Protein AF-A0A482XGJ9-F1 (afdb_monomer_lite)

Structure (mmCIF, N/CA/C/O backbone):
data_AF-A0A482XGJ9-F1
#
_entry.id   AF-A0A482XGJ9-F1
#
loop_
_atom_site.group_PDB
_atom_site.id
_atom_site.type_symbol
_atom_site.label_atom_id
_atom_site.label_alt_id
_atom_site.label_comp_id
_atom_site.label_asym_id
_atom_site.label_entity_id
_atom_site.label_seq_id
_atom_site.pdbx_PDB_ins_code
_atom_site.Cartn_x
_atom_site.Cartn_y
_atom_site.Cartn_z
_atom_site.occupancy
_atom_site.B_iso_or_equiv
_atom_site.auth_seq_id
_atom_site.auth_comp_id
_atom_site.auth_asym_id
_atom_site.auth_atom_id
_atom_site.pdbx_PDB_model_num
ATOM 1 N N . MET A 1 1 ? 20.991 -15.126 -3.362 1.00 75.69 1 MET A N 1
ATOM 2 C CA . MET A 1 1 ? 19.568 -15.336 -3.016 1.00 75.69 1 MET A CA 1
ATOM 3 C C . MET A 1 1 ? 19.033 -14.050 -2.398 1.00 75.69 1 MET A C 1
ATOM 5 O O . MET A 1 1 ? 19.748 -13.453 -1.598 1.00 75.69 1 MET A O 1
ATOM 9 N N . TYR A 1 2 ? 17.861 -13.570 -2.823 1.00 87.94 2 TYR A N 1
ATOM 10 C CA . TYR A 1 2 ? 17.261 -12.338 -2.292 1.00 87.94 2 TYR A CA 1
ATOM 11 C C . TYR A 1 2 ? 16.827 -12.531 -0.830 1.00 87.94 2 TYR A C 1
ATOM 13 O O . TYR A 1 2 ? 16.464 -13.635 -0.439 1.00 87.94 2 TYR A O 1
ATOM 21 N N . LYS A 1 3 ? 16.896 -11.465 -0.019 1.00 93.44 3 LYS A N 1
ATOM 22 C CA . LYS A 1 3 ? 16.497 -11.482 1.406 1.00 93.44 3 LYS A CA 1
ATOM 23 C C . LYS A 1 3 ? 15.110 -10.885 1.665 1.00 93.44 3 LYS A C 1
ATOM 25 O O . LYS A 1 3 ? 14.592 -11.014 2.765 1.00 93.44 3 LYS A O 1
ATOM 30 N N . SER A 1 4 ? 14.547 -10.197 0.675 1.00 95.75 4 SER A N 1
ATOM 31 C CA . SER A 1 4 ? 13.214 -9.596 0.738 1.00 95.75 4 SER A CA 1
ATOM 32 C C . SER A 1 4 ? 12.216 -10.530 0.064 1.00 95.75 4 SER A C 1
ATOM 34 O O . SER A 1 4 ? 12.471 -11.017 -1.040 1.00 95.75 4 SER A O 1
ATOM 36 N N . GLU A 1 5 ? 11.100 -10.778 0.744 1.00 96.12 5 GLU A N 1
ATOM 37 C CA . GLU A 1 5 ? 9.995 -11.589 0.234 1.00 96.12 5 GLU A CA 1
ATOM 38 C C . GLU A 1 5 ? 9.364 -10.926 -1.001 1.00 96.12 5 GLU A C 1
ATOM 40 O O . GLU A 1 5 ? 9.372 -11.549 -2.061 1.00 96.12 5 GLU A O 1
ATOM 45 N N . ASP A 1 6 ? 9.017 -9.636 -0.926 1.00 92.56 6 ASP A N 1
ATOM 46 C CA . ASP A 1 6 ? 8.498 -8.857 -2.062 1.00 92.56 6 ASP A CA 1
ATOM 47 C C . ASP A 1 6 ? 9.393 -8.941 -3.314 1.00 92.56 6 ASP A C 1
ATOM 49 O O . ASP A 1 6 ? 8.920 -9.161 -4.433 1.00 92.56 6 ASP A O 1
ATOM 53 N N . VAL A 1 7 ? 10.717 -8.803 -3.143 1.00 94.06 7 VAL A N 1
ATOM 54 C CA . VAL A 1 7 ? 11.679 -8.921 -4.256 1.00 94.06 7 VAL A CA 1
ATOM 55 C C . VAL A 1 7 ? 11.711 -10.349 -4.796 1.00 94.06 7 VAL A C 1
ATOM 57 O O . VAL A 1 7 ? 11.776 -10.549 -6.010 1.00 94.06 7 VAL A O 1
ATOM 60 N N . SER A 1 8 ? 11.649 -11.346 -3.913 1.00 96.44 8 SER A N 1
ATOM 61 C CA . SER A 1 8 ? 11.665 -12.758 -4.302 1.00 96.44 8 SER A CA 1
ATOM 62 C C . SER A 1 8 ? 10.433 -13.119 -5.132 1.00 96.44 8 SER A C 1
ATOM 64 O O . SER A 1 8 ? 10.576 -13.726 -6.195 1.00 96.44 8 SER A O 1
ATOM 66 N N . VAL A 1 9 ? 9.243 -12.685 -4.705 1.00 95.31 9 VAL A N 1
ATOM 67 C CA . VAL A 1 9 ? 7.994 -12.860 -5.462 1.00 95.31 9 VAL A CA 1
ATOM 68 C C . VAL A 1 9 ? 8.059 -12.111 -6.791 1.00 95.31 9 VAL A C 1
ATOM 70 O O . VAL A 1 9 ? 7.718 -12.671 -7.834 1.00 95.31 9 VAL A O 1
ATOM 73 N N . GLY A 1 10 ? 8.567 -10.876 -6.792 1.00 93.38 10 GLY A N 1
ATOM 74 C CA . GLY A 1 10 ? 8.753 -10.090 -8.011 1.00 93.38 10 GLY A CA 1
ATOM 75 C C . GLY A 1 10 ? 9.607 -10.806 -9.062 1.00 93.38 10 GLY A C 1
ATOM 76 O O . GLY A 1 10 ? 9.214 -10.855 -10.230 1.00 93.38 10 GLY A O 1
ATOM 77 N N . VAL A 1 11 ? 10.731 -11.399 -8.645 1.00 94.50 11 VAL A N 1
ATOM 78 C CA . VAL A 1 11 ? 11.646 -12.149 -9.523 1.00 94.50 11 VAL A CA 1
ATOM 79 C C . VAL A 1 11 ? 11.046 -13.480 -9.966 1.00 94.50 11 VAL A C 1
ATOM 81 O O . VAL A 1 11 ? 11.149 -13.825 -11.142 1.00 94.50 11 VAL A O 1
ATOM 84 N N . TRP A 1 12 ? 10.372 -14.205 -9.071 1.00 95.06 12 TRP A N 1
ATOM 85 C CA . TRP A 1 12 ? 9.694 -15.456 -9.423 1.00 95.06 12 TRP A CA 1
ATOM 86 C C . TRP A 1 12 ? 8.624 -15.248 -10.504 1.00 95.06 12 TRP A C 1
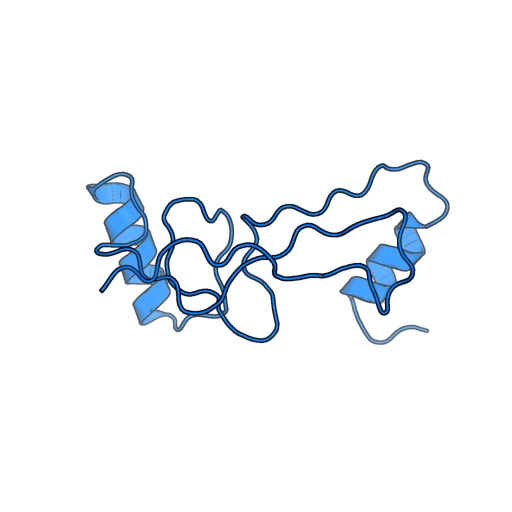ATOM 88 O O . TRP A 1 12 ? 8.494 -16.060 -11.418 1.00 95.06 12 TRP A O 1
ATOM 98 N N . LEU A 1 13 ? 7.918 -14.116 -10.450 1.00 95.94 13 LEU A N 1
ATOM 99 C CA . LEU A 1 13 ? 6.897 -13.731 -11.423 1.00 95.94 13 LEU A CA 1
ATOM 100 C C . LEU A 1 13 ? 7.450 -12.966 -12.641 1.00 95.94 13 LEU A C 1
ATOM 102 O O . LEU A 1 13 ? 6.679 -12.583 -13.521 1.00 95.94 13 LEU A O 1
ATOM 106 N N . ALA A 1 14 ? 8.751 -12.668 -12.700 1.00 93.25 14 ALA A N 1
ATOM 107 C CA . ALA A 1 14 ? 9.355 -11.905 -13.795 1.00 93.25 14 ALA A CA 1
ATOM 108 C C . ALA A 1 14 ? 9.254 -12.574 -15.185 1.00 93.25 14 ALA A C 1
ATOM 110 O O . ALA A 1 14 ? 8.970 -11.848 -16.137 1.00 93.25 14 ALA A O 1
ATOM 111 N N . PRO A 1 15 ? 9.439 -13.904 -15.348 1.00 96.06 15 PRO A N 1
ATOM 112 C CA . PRO A 1 15 ? 9.352 -14.540 -16.665 1.00 96.06 15 PRO A CA 1
ATOM 113 C C . PRO A 1 15 ? 7.909 -14.746 -17.152 1.00 96.06 15 PRO A C 1
ATOM 115 O O . PRO A 1 15 ? 7.702 -15.171 -18.286 1.00 96.06 15 PRO A O 1
ATOM 118 N N . LEU A 1 16 ? 6.903 -14.481 -16.311 1.00 96.94 16 LEU A N 1
ATOM 119 C CA . LEU A 1 16 ? 5.498 -14.645 -16.671 1.00 96.94 16 LEU A CA 1
ATOM 120 C C . LEU A 1 16 ? 4.968 -13.388 -17.367 1.00 96.94 16 LEU A C 1
ATOM 122 O O . LEU A 1 16 ? 5.227 -12.262 -16.938 1.00 96.94 16 LEU A O 1
ATOM 126 N N . ASN A 1 17 ? 4.150 -13.581 -18.402 1.00 94.81 17 ASN A N 1
ATOM 127 C CA . ASN A 1 17 ? 3.454 -12.489 -19.078 1.00 94.81 17 ASN A CA 1
ATOM 128 C C . ASN A 1 17 ? 2.253 -12.010 -18.243 1.00 94.81 17 ASN A C 1
ATOM 130 O O . ASN A 1 17 ? 1.105 -12.359 -18.519 1.00 94.81 17 ASN A O 1
ATOM 134 N N . ILE A 1 18 ? 2.530 -11.245 -17.185 1.00 92.12 18 ILE A N 1
ATOM 135 C CA . ILE A 1 18 ? 1.521 -10.697 -16.273 1.00 92.12 18 ILE A CA 1
ATOM 136 C C . ILE A 1 18 ? 1.515 -9.169 -16.292 1.00 92.12 18 ILE A C 1
ATOM 138 O O . ILE A 1 18 ? 2.559 -8.512 -16.307 1.00 92.12 18 ILE A O 1
ATOM 142 N N . LYS A 1 19 ? 0.316 -8.588 -16.231 1.00 89.75 19 LYS A N 1
ATOM 143 C CA . LYS A 1 19 ? 0.132 -7.139 -16.142 1.00 89.75 19 LYS A CA 1
ATOM 144 C C . LYS A 1 19 ? 0.191 -6.699 -14.680 1.00 89.75 19 LYS A C 1
ATOM 146 O O . LYS A 1 19 ? -0.663 -7.077 -13.885 1.00 89.75 19 LYS A O 1
ATOM 151 N N . ARG A 1 20 ? 1.179 -5.872 -14.336 1.00 87.06 20 ARG A N 1
ATOM 152 C CA . ARG A 1 20 ? 1.284 -5.228 -13.018 1.00 87.06 20 ARG A CA 1
ATOM 153 C C . ARG A 1 20 ? 0.640 -3.847 -13.095 1.00 87.06 20 ARG A C 1
ATOM 155 O O . ARG A 1 20 ? 0.943 -3.076 -14.000 1.00 87.06 20 ARG A O 1
ATOM 162 N N . LEU A 1 21 ? -0.273 -3.555 -12.174 1.00 88.88 21 LEU A N 1
ATOM 163 C CA . LEU A 1 21 ? -0.988 -2.283 -12.105 1.00 88.88 21 LEU A CA 1
ATOM 164 C C . LEU A 1 21 ? -0.758 -1.653 -10.735 1.00 88.88 21 LEU A C 1
ATOM 166 O O . LEU A 1 21 ? -0.880 -2.324 -9.715 1.00 88.88 21 LEU A O 1
ATOM 170 N N . HIS A 1 22 ? -0.426 -0.365 -10.726 1.00 89.38 22 HIS A N 1
ATOM 171 C CA . HIS A 1 22 ? -0.369 0.415 -9.498 1.00 89.38 22 HIS A CA 1
ATOM 172 C C . HIS A 1 22 ? -1.779 0.900 -9.145 1.00 89.38 22 HIS A C 1
ATOM 174 O O . HIS A 1 22 ? -2.423 1.540 -9.975 1.00 89.38 22 HIS A O 1
ATOM 180 N N . ASP A 1 23 ? -2.240 0.615 -7.928 1.00 92.25 23 ASP A N 1
ATOM 181 C CA . ASP A 1 23 ? -3.527 1.083 -7.409 1.00 92.25 23 ASP A CA 1
ATOM 182 C C . ASP A 1 23 ? -3.296 1.960 -6.173 1.00 92.25 23 ASP A C 1
ATOM 184 O O . ASP A 1 23 ? -2.804 1.505 -5.139 1.00 92.25 23 ASP A O 1
ATOM 188 N N . GLN A 1 24 ? -3.676 3.234 -6.270 1.00 91.38 24 GLN A N 1
ATOM 189 C CA . GLN A 1 24 ? -3.518 4.204 -5.187 1.00 91.38 24 GLN A CA 1
ATOM 190 C C . GLN A 1 24 ? -4.363 3.883 -3.950 1.00 91.38 24 GLN A C 1
ATOM 192 O O . GLN A 1 24 ? -4.147 4.483 -2.900 1.00 91.38 24 GLN A O 1
ATOM 197 N N . ARG A 1 25 ? -5.321 2.957 -4.032 1.00 93.56 25 ARG A N 1
ATOM 198 C CA . ARG A 1 25 ? -6.122 2.534 -2.877 1.00 93.56 25 ARG A CA 1
ATOM 199 C C . ARG A 1 25 ? -5.345 1.644 -1.905 1.00 93.56 25 ARG A C 1
ATOM 201 O O . ARG A 1 25 ? -5.851 1.370 -0.821 1.00 93.56 25 ARG A O 1
ATOM 208 N N . PHE A 1 26 ? -4.136 1.215 -2.271 1.00 94.69 26 PHE A N 1
ATOM 209 C CA . PHE A 1 26 ? -3.194 0.530 -1.388 1.00 94.69 26 PHE A CA 1
ATOM 210 C C . PHE A 1 26 ? -2.226 1.562 -0.783 1.00 94.69 26 PHE A C 1
ATOM 212 O O . PHE A 1 26 ? -1.266 1.990 -1.426 1.00 94.69 26 PHE A O 1
ATOM 219 N N . ASP A 1 27 ? -2.497 2.010 0.444 1.00 93.50 27 ASP A N 1
ATOM 220 C CA . ASP A 1 27 ? -1.678 2.960 1.213 1.00 93.50 27 ASP A CA 1
ATOM 221 C C . ASP A 1 27 ? -0.541 2.275 1.969 1.00 93.50 27 ASP A C 1
ATOM 223 O O . ASP A 1 27 ? -0.493 2.259 3.192 1.00 93.50 27 ASP A O 1
ATOM 227 N N . THR A 1 28 ? 0.397 1.704 1.218 1.00 92.38 28 THR A N 1
ATOM 228 C CA . THR A 1 28 ? 1.551 0.966 1.761 1.00 92.38 28 THR A CA 1
ATOM 229 C C . THR A 1 28 ? 2.881 1.687 1.541 1.00 92.38 28 THR A C 1
ATOM 231 O O . THR A 1 28 ? 3.948 1.082 1.627 1.00 92.38 28 THR A O 1
ATOM 234 N N . GLU A 1 29 ? 2.843 2.985 1.228 1.00 89.38 29 GLU A N 1
ATOM 235 C CA . GLU A 1 29 ? 4.055 3.800 1.124 1.00 89.38 29 GLU A CA 1
ATOM 236 C C . GLU A 1 29 ? 4.786 3.911 2.476 1.00 89.38 29 GLU A C 1
ATOM 238 O O . GLU A 1 29 ? 4.259 3.562 3.525 1.00 89.38 29 GLU A O 1
ATOM 243 N N . PHE A 1 30 ? 6.015 4.436 2.488 1.00 88.25 30 PHE A N 1
ATOM 244 C CA . PHE A 1 30 ? 6.784 4.570 3.734 1.00 88.25 30 PHE A CA 1
ATOM 245 C C . PHE A 1 30 ? 6.131 5.520 4.763 1.00 88.25 30 PHE A C 1
ATOM 247 O O . PHE A 1 30 ? 6.303 5.327 5.965 1.00 88.25 30 PHE A O 1
ATOM 254 N N . LEU A 1 31 ? 5.347 6.501 4.300 1.00 90.06 31 LEU A N 1
ATOM 255 C CA . LEU A 1 31 ? 4.506 7.378 5.118 1.00 90.06 31 LEU A CA 1
ATOM 256 C C . LEU A 1 31 ? 3.044 7.202 4.726 1.00 90.06 31 LEU A C 1
ATOM 258 O O . LEU A 1 31 ? 2.736 7.139 3.535 1.00 90.06 31 LEU A O 1
ATOM 262 N N . SER A 1 32 ? 2.161 7.209 5.725 1.00 89.56 32 SER A N 1
ATOM 263 C CA . SER A 1 32 ? 0.719 7.195 5.495 1.00 89.56 32 SER A CA 1
ATOM 264 C C . SER A 1 32 ? 0.265 8.434 4.728 1.00 89.56 32 SER A C 1
ATOM 266 O O . SER A 1 32 ? 0.773 9.542 4.931 1.00 89.56 32 SER A O 1
ATOM 268 N N . ARG A 1 33 ? -0.741 8.244 3.874 1.00 91.94 33 ARG A N 1
ATOM 269 C CA . ARG A 1 33 ? -1.4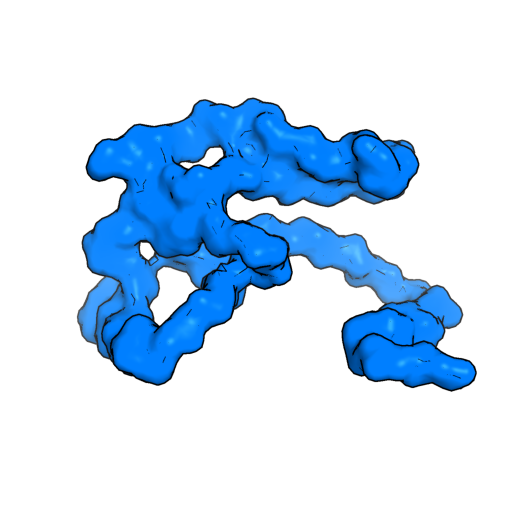62 9.338 3.212 1.00 91.94 33 ARG A CA 1
ATOM 270 C C . ARG A 1 33 ? -2.648 9.850 4.032 1.00 91.94 33 ARG A C 1
ATOM 272 O O . ARG A 1 33 ? -3.321 10.776 3.592 1.00 91.94 33 ARG A O 1
ATOM 279 N N . GLY A 1 34 ? -2.850 9.319 5.235 1.00 92.56 34 GLY A N 1
ATOM 280 C CA . GLY A 1 34 ? -3.972 9.619 6.118 1.00 92.56 34 GLY A CA 1
ATOM 281 C C . GLY A 1 34 ? -5.087 8.573 6.012 1.00 92.56 34 GLY A C 1
ATOM 282 O O . GLY A 1 34 ? -4.864 7.458 5.536 1.00 92.56 34 GLY A O 1
ATOM 283 N N . CYS A 1 35 ? -6.286 8.912 6.484 1.00 93.75 35 CYS A N 1
ATOM 284 C CA . CYS A 1 35 ? -7.441 8.013 6.469 1.00 93.75 35 CYS A CA 1
ATOM 285 C C . CYS A 1 35 ? -8.398 8.437 5.358 1.00 93.75 35 CYS A C 1
ATOM 287 O O . CYS A 1 35 ? -8.981 9.513 5.441 1.00 93.75 35 CYS A O 1
ATOM 289 N N . LEU A 1 36 ? -8.574 7.592 4.343 1.00 94.44 36 LEU A N 1
ATOM 290 C CA . LEU A 1 36 ? -9.545 7.805 3.272 1.00 94.44 36 LEU A CA 1
ATOM 291 C C . LEU A 1 36 ? -10.388 6.539 3.111 1.00 94.44 36 LEU A C 1
ATOM 293 O O . LEU A 1 36 ? -9.846 5.444 2.972 1.00 94.44 36 LEU A O 1
ATOM 297 N N . ASN A 1 37 ? -11.706 6.691 3.058 1.00 95.69 37 ASN A N 1
ATOM 298 C CA . ASN A 1 37 ? -12.675 5.610 2.873 1.00 95.69 37 ASN A CA 1
ATOM 299 C C . ASN A 1 37 ? -12.534 4.914 1.513 1.00 95.69 37 ASN A C 1
ATOM 301 O O . ASN A 1 37 ? -13.004 3.793 1.346 1.00 95.69 37 ASN A O 1
ATOM 305 N N . LYS A 1 38 ? -11.856 5.548 0.546 1.00 93.62 38 LYS A N 1
ATOM 306 C CA . LYS A 1 38 ? -11.516 4.925 -0.743 1.00 93.62 38 LYS A CA 1
ATOM 307 C C . LYS A 1 38 ? -10.389 3.887 -0.652 1.00 93.62 38 LYS A C 1
ATOM 309 O O . LYS A 1 38 ? -10.178 3.160 -1.624 1.00 93.62 38 LYS A O 1
ATOM 314 N N . HIS A 1 39 ? -9.616 3.856 0.438 1.00 94.44 39 HIS A N 1
ATOM 315 C CA . HIS A 1 39 ? -8.505 2.916 0.586 1.00 94.44 39 HIS A CA 1
ATOM 316 C C . HIS A 1 39 ? -9.014 1.487 0.815 1.00 94.44 39 HIS A C 1
ATOM 318 O O . HIS A 1 39 ? -9.919 1.252 1.610 1.00 94.44 39 HIS A O 1
ATOM 324 N N . LEU A 1 40 ? -8.395 0.529 0.121 1.00 94.44 40 LEU A N 1
ATOM 325 C CA . LEU A 1 40 ? -8.614 -0.909 0.309 1.00 94.44 40 LEU A CA 1
ATOM 326 C C . LEU A 1 40 ? -7.664 -1.476 1.364 1.00 94.44 40 LEU A C 1
ATOM 328 O O . LEU A 1 40 ? -8.037 -2.337 2.154 1.00 94.44 40 LEU A O 1
ATOM 332 N N . VAL A 1 41 ? -6.429 -0.976 1.365 1.00 94.62 41 VAL A N 1
ATOM 333 C CA . VAL A 1 41 ? -5.392 -1.311 2.338 1.00 94.62 41 VAL A CA 1
ATOM 334 C C . VAL A 1 41 ? -4.839 0.002 2.861 1.00 94.62 41 VAL A C 1
ATOM 336 O O . VAL A 1 41 ? -4.488 0.877 2.069 1.00 94.62 41 VAL A O 1
ATOM 339 N N . THR A 1 42 ? -4.776 0.150 4.179 1.00 93.75 42 THR A N 1
ATOM 340 C CA . THR A 1 42 ? -4.238 1.345 4.830 1.00 93.75 42 THR A CA 1
ATOM 341 C C . THR A 1 42 ? -2.825 1.112 5.359 1.00 93.75 42 THR A C 1
ATOM 343 O O . THR A 1 42 ? -2.353 -0.025 5.446 1.00 93.75 42 THR A O 1
ATOM 346 N N . HIS A 1 43 ? -2.139 2.203 5.706 1.00 94.25 43 HIS A N 1
ATOM 347 C CA . HIS A 1 43 ? -0.798 2.147 6.285 1.00 94.25 43 HIS A CA 1
ATOM 348 C C . HIS A 1 43 ? -0.778 1.402 7.627 1.00 94.25 43 HIS A C 1
ATOM 350 O O . HIS A 1 43 ? -1.809 1.088 8.220 1.00 94.25 43 HIS A O 1
ATOM 356 N N . LYS A 1 44 ? 0.420 1.118 8.142 1.00 93.81 44 LYS A N 1
ATOM 357 C CA . LYS A 1 44 ? 0.615 0.410 9.408 1.00 93.81 44 LYS A CA 1
ATOM 358 C C . LYS A 1 44 ? -0.160 1.084 10.549 1.00 93.81 44 LYS A C 1
ATOM 360 O O . LYS A 1 44 ? 0.084 2.236 10.900 1.00 93.81 44 LYS A O 1
ATOM 365 N N . HIS A 1 45 ? -1.008 0.304 11.215 1.00 93.88 45 HIS A N 1
ATOM 366 C CA . HIS A 1 45 ? -1.788 0.736 12.371 1.00 93.88 45 HIS A CA 1
ATOM 367 C C . HIS A 1 45 ? -1.464 -0.080 13.626 1.00 93.88 45 HIS A C 1
ATOM 369 O O . HIS A 1 45 ? -0.935 -1.188 13.566 1.00 93.88 45 HIS A O 1
ATOM 375 N N . SER A 1 46 ? -1.809 0.474 14.790 1.00 96.25 46 SER A N 1
ATOM 376 C CA . SER A 1 46 ? -1.827 -0.290 16.041 1.00 96.25 46 SER A CA 1
ATOM 377 C C . SER A 1 46 ? -3.067 -1.186 16.115 1.00 96.25 46 SER A C 1
ATOM 379 O O . SER A 1 46 ? -4.093 -0.896 15.499 1.00 96.25 46 SER A O 1
ATOM 381 N N . ASN A 1 47 ? -3.018 -2.226 16.952 1.00 97.88 47 ASN A N 1
ATOM 382 C CA . ASN A 1 47 ? -4.153 -3.132 17.173 1.00 97.88 47 ASN A CA 1
ATOM 383 C C . ASN A 1 47 ? -5.437 -2.396 17.589 1.00 97.88 47 ASN A C 1
ATOM 385 O O . ASN A 1 47 ? -6.529 -2.766 17.168 1.00 97.88 47 ASN A O 1
ATOM 389 N N . ARG A 1 48 ? -5.313 -1.336 18.402 1.00 97.69 48 ARG A N 1
ATOM 390 C CA . ARG A 1 48 ? -6.457 -0.516 18.828 1.00 97.69 48 ARG A CA 1
ATOM 391 C C . ARG A 1 48 ? -7.113 0.185 17.640 1.00 97.69 48 ARG A C 1
ATOM 393 O O . ARG A 1 48 ? -8.332 0.174 17.532 1.00 97.69 48 ARG A O 1
ATOM 400 N N . VAL A 1 49 ? -6.301 0.763 16.755 1.00 95.25 49 VAL A N 1
ATOM 401 C CA . VAL A 1 49 ? -6.796 1.459 15.562 1.00 95.25 49 VAL A CA 1
ATOM 402 C C . VAL A 1 49 ? -7.443 0.469 14.597 1.00 95.25 49 VAL A C 1
ATOM 404 O O . VAL A 1 49 ? -8.548 0.730 14.147 1.00 95.25 49 VAL A O 1
ATOM 407 N N . LEU A 1 50 ? -6.842 -0.701 14.358 1.00 95.94 50 LEU A N 1
ATOM 408 C CA . LEU A 1 50 ? -7.450 -1.725 13.496 1.00 95.94 50 LEU A CA 1
ATOM 409 C C . LEU A 1 50 ? -8.837 -2.162 13.984 1.00 95.94 50 LEU A C 1
ATOM 411 O O . LEU A 1 50 ? -9.762 -2.266 13.185 1.00 95.94 50 LEU A O 1
ATOM 415 N N . ARG A 1 51 ? -9.008 -2.362 15.298 1.00 97.62 51 ARG A N 1
ATOM 416 C CA . ARG A 1 51 ? -10.321 -2.685 15.885 1.00 97.62 51 ARG A CA 1
ATOM 417 C C . ARG A 1 51 ? -11.338 -1.565 15.678 1.00 97.62 51 ARG A C 1
ATOM 419 O O . ARG A 1 51 ? -12.495 -1.852 15.397 1.00 97.62 51 ARG A O 1
ATOM 426 N N . HIS 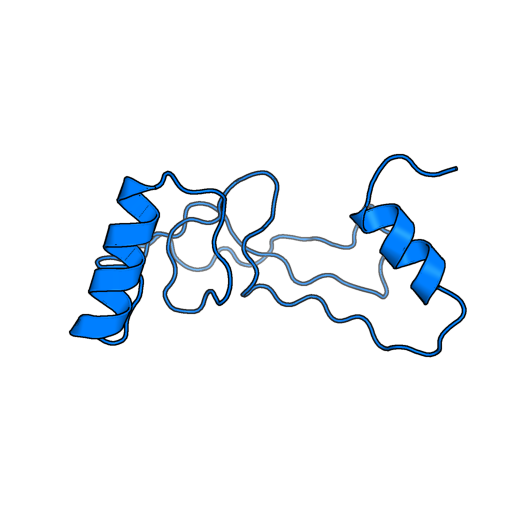A 1 52 ? -10.904 -0.312 15.798 1.00 96.75 52 HIS A N 1
ATOM 427 C CA . HIS A 1 52 ? -11.756 0.846 15.543 1.00 96.75 52 HIS A CA 1
ATOM 428 C C . HIS A 1 52 ? -12.183 0.924 14.071 1.00 96.75 52 HIS A C 1
ATOM 430 O O . HIS A 1 52 ? -13.374 0.999 13.798 1.00 96.75 52 HIS A O 1
ATOM 436 N N . LEU A 1 53 ? -11.237 0.838 13.127 1.00 96.06 53 LEU A N 1
ATOM 437 C CA . LEU A 1 53 ? -11.530 0.849 11.686 1.00 96.06 53 LEU A CA 1
ATOM 438 C C . LEU A 1 53 ? -12.480 -0.293 11.299 1.00 96.06 53 LEU A C 1
ATOM 440 O O . LEU A 1 53 ? -13.415 -0.090 10.528 1.00 96.06 53 LEU A O 1
ATOM 444 N N . TYR A 1 54 ? -12.270 -1.485 11.867 1.00 96.62 54 TYR A N 1
ATOM 445 C CA . TYR A 1 54 ? -13.161 -2.626 11.669 1.00 96.62 54 TYR A CA 1
ATOM 446 C C . TYR A 1 54 ? -14.570 -2.351 12.204 1.00 96.62 54 TYR A C 1
ATOM 448 O O . TYR A 1 54 ? -15.541 -2.577 11.486 1.00 96.62 54 TYR A O 1
ATOM 456 N N . SER A 1 55 ? -14.683 -1.830 13.431 1.00 98.06 55 SER A N 1
ATOM 457 C CA . SER A 1 55 ? -15.972 -1.461 14.022 1.00 98.06 55 SER A CA 1
ATOM 458 C C . SER A 1 55 ? -16.720 -0.475 13.130 1.00 98.06 55 SER A C 1
ATOM 460 O O . SER A 1 55 ? -17.842 -0.770 12.741 1.00 98.06 55 SER A O 1
ATOM 462 N N . GLU A 1 56 ? -16.079 0.632 12.742 1.00 97.38 56 GLU A N 1
ATOM 463 C CA . GLU A 1 56 ? -16.676 1.650 11.868 1.00 97.38 56 GLU A CA 1
ATOM 464 C C . GLU A 1 56 ? -17.132 1.057 10.528 1.00 97.38 56 GLU A C 1
ATOM 466 O O . GLU A 1 56 ? -18.230 1.353 10.051 1.00 97.38 56 GLU A O 1
ATOM 471 N N . THR A 1 57 ? -16.324 0.165 9.948 1.00 96.50 57 THR A N 1
ATOM 472 C CA . THR A 1 57 ? -16.646 -0.489 8.674 1.00 96.50 57 THR A CA 1
ATOM 473 C C . THR A 1 57 ? -17.896 -1.358 8.799 1.00 96.50 57 THR A C 1
ATOM 475 O O . THR A 1 57 ? -18.763 -1.306 7.930 1.00 96.50 57 THR A O 1
ATOM 478 N N . VAL A 1 58 ? -18.019 -2.132 9.880 1.00 97.94 58 VAL A N 1
ATOM 479 C CA . VAL A 1 58 ? -19.167 -3.025 10.102 1.00 97.94 58 VAL A CA 1
ATOM 480 C C . VAL A 1 58 ? -20.428 -2.248 10.485 1.00 97.94 58 VAL A C 1
ATOM 482 O O . VAL A 1 58 ? -21.515 -2.611 10.041 1.00 97.94 58 VAL A O 1
ATOM 485 N N . THR A 1 59 ? -20.312 -1.190 11.290 1.00 97.88 59 THR A N 1
ATOM 486 C CA . THR A 1 59 ? -21.480 -0.444 11.787 1.00 97.88 59 THR A CA 1
ATOM 487 C C . THR A 1 59 ? -21.985 0.604 10.804 1.00 97.88 59 THR A C 1
ATOM 489 O O . THR A 1 59 ? -23.191 0.802 10.692 1.00 97.88 59 THR A O 1
ATOM 492 N N . HIS A 1 60 ? -21.080 1.287 10.102 1.00 97.12 60 HIS A N 1
ATOM 493 C CA . HIS A 1 60 ? -21.402 2.451 9.274 1.00 97.12 60 HIS A CA 1
ATOM 494 C C . HIS A 1 60 ? -21.119 2.237 7.782 1.00 97.12 60 HIS A C 1
ATOM 496 O O . HIS A 1 60 ? -21.439 3.111 6.979 1.00 97.12 60 HIS A O 1
ATOM 502 N N . GLY A 1 61 ? -20.485 1.124 7.395 1.00 96.19 61 GLY A N 1
ATOM 503 C CA . GLY A 1 61 ? -20.070 0.886 6.009 1.00 96.19 61 GLY A CA 1
ATOM 504 C C . GLY A 1 61 ? -18.916 1.781 5.543 1.00 96.19 61 GLY A C 1
ATOM 505 O O . GLY A 1 61 ? -18.651 1.861 4.345 1.00 96.19 61 GLY A O 1
ATOM 506 N N . ARG A 1 62 ? -18.232 2.469 6.467 1.00 95.31 62 ARG A N 1
ATOM 507 C CA . ARG A 1 62 ? -17.098 3.366 6.190 1.00 95.31 62 ARG A CA 1
ATOM 508 C C . ARG A 1 62 ? -15.982 3.132 7.197 1.00 95.31 62 ARG A C 1
ATOM 510 O O . ARG A 1 62 ? -16.250 2.854 8.356 1.00 95.31 62 ARG A O 1
ATOM 517 N N . MET A 1 63 ? -14.734 3.259 6.767 1.00 94.38 63 MET A N 1
ATOM 518 C CA . MET A 1 63 ? -13.574 2.929 7.597 1.00 94.38 63 MET A CA 1
ATOM 519 C C . MET A 1 63 ? -13.158 4.088 8.515 1.00 94.38 63 MET A C 1
ATOM 521 O O . MET A 1 63 ? -12.785 3.883 9.668 1.00 94.38 63 MET A O 1
ATOM 525 N N . CYS A 1 64 ? -13.221 5.312 7.995 1.00 94.50 64 CYS A N 1
ATOM 526 C CA . CYS A 1 64 ? -12.798 6.541 8.648 1.00 94.50 64 CYS A CA 1
ATOM 527 C C . CYS A 1 64 ? -14.017 7.314 9.159 1.00 94.50 64 CYS A C 1
ATOM 529 O O . CYS A 1 64 ? -14.901 7.690 8.380 1.00 94.50 64 CYS A O 1
ATOM 531 N N . THR A 1 65 ? -14.029 7.633 10.454 1.00 94.75 65 THR A N 1
ATOM 532 C CA . THR A 1 65 ? -15.039 8.524 11.048 1.00 94.75 65 THR A CA 1
ATOM 533 C C . THR A 1 65 ? -14.950 9.937 10.462 1.00 94.75 65 THR A C 1
ATOM 535 O O . THR A 1 65 ? -15.978 10.563 10.205 1.00 94.75 65 THR A O 1
ATOM 538 N N . GLN A 1 66 ? -13.730 10.398 10.180 1.00 93.69 66 GLN A N 1
ATOM 539 C CA . GLN A 1 66 ? -13.425 11.606 9.418 1.00 93.69 66 GLN A CA 1
ATOM 540 C C . GLN A 1 66 ? -12.281 11.287 8.452 1.00 93.69 66 GLN A C 1
ATOM 542 O O . GLN A 1 66 ? -11.301 10.647 8.841 1.00 93.69 66 GLN A O 1
ATOM 547 N N . GLU A 1 67 ? -12.422 11.696 7.193 1.00 94.12 67 GLU A N 1
ATOM 548 C CA . GLU A 1 67 ? -11.355 11.541 6.208 1.00 94.12 67 GLU A CA 1
ATOM 549 C C . GLU A 1 67 ? -10.306 12.635 6.387 1.00 94.12 67 GLU A C 1
ATOM 551 O O . GLU A 1 67 ? -10.635 13.810 6.528 1.00 94.12 67 GLU A O 1
ATOM 556 N N . VAL A 1 68 ? -9.038 12.236 6.368 1.00 92.31 68 VAL A N 1
ATOM 557 C CA . VAL A 1 68 ? -7.894 13.136 6.501 1.00 92.31 68 VAL A CA 1
ATOM 558 C C . VAL A 1 68 ? -6.880 12.755 5.439 1.00 92.31 68 VAL A C 1
ATOM 560 O O . VAL A 1 68 ? -6.433 11.608 5.398 1.00 92.31 68 VAL A O 1
ATOM 563 N N . LEU A 1 69 ? -6.488 13.720 4.608 1.00 91.38 69 LEU A N 1
ATOM 564 C CA . LEU A 1 69 ? -5.410 13.566 3.637 1.00 91.38 69 LEU A CA 1
ATOM 565 C C . LEU A 1 69 ? -4.140 14.228 4.177 1.00 91.38 69 LEU A C 1
ATOM 567 O O . LEU A 1 69 ? -4.016 15.450 4.187 1.00 91.38 69 LEU A O 1
ATOM 571 N N . SER A 1 70 ? -3.176 13.419 4.607 1.00 90.50 70 SER A N 1
ATOM 572 C CA . SER A 1 70 ? -1.886 13.907 5.114 1.00 90.50 70 SER A CA 1
ATOM 573 C C . SER A 1 70 ? -0.834 14.058 4.016 1.00 90.50 70 SER A C 1
ATOM 575 O O . SER A 1 70 ? 0.121 14.816 4.176 1.00 90.50 70 SER A O 1
ATOM 577 N N . ARG A 1 71 ? -0.970 13.320 2.905 1.00 88.06 71 ARG A N 1
ATOM 578 C CA . ARG A 1 71 ? 0.001 13.339 1.805 1.00 88.06 71 ARG A CA 1
ATOM 579 C C . ARG A 1 71 ? -0.658 12.947 0.479 1.00 88.06 71 ARG A C 1
ATOM 581 O O . ARG A 1 71 ? -1.384 11.956 0.452 1.00 88.06 71 ARG A O 1
ATOM 588 N N . PRO A 1 72 ? -0.378 13.652 -0.631 1.00 87.81 72 PRO A N 1
ATOM 589 C CA . PRO A 1 72 ? -0.979 13.334 -1.922 1.00 87.81 72 PRO A CA 1
ATOM 590 C C . PRO A 1 72 ? -0.481 11.994 -2.475 1.00 87.81 72 PRO A C 1
ATOM 592 O O . PRO A 1 72 ? 0.694 11.638 -2.314 1.00 87.81 72 PRO A O 1
ATOM 595 N N . SER A 1 73 ? -1.371 11.259 -3.145 1.00 88.19 73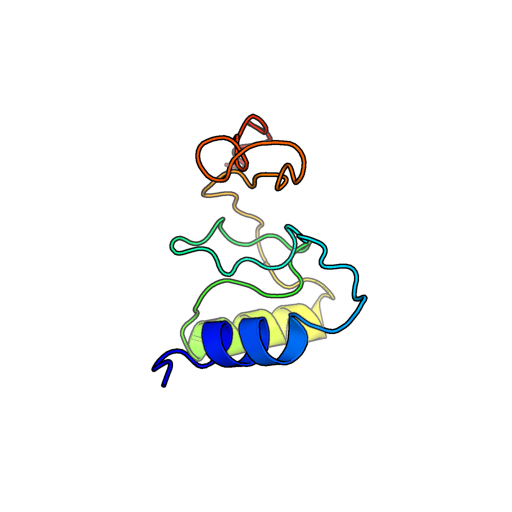 SER A N 1
ATOM 596 C CA . SER A 1 73 ? -1.025 10.063 -3.918 1.00 88.19 73 SER A CA 1
ATOM 597 C C . SER A 1 73 ? -0.315 10.436 -5.229 1.00 88.19 73 SER A C 1
ATOM 599 O O . SER A 1 73 ? -0.268 11.598 -5.631 1.00 88.19 73 SER A O 1
ATOM 601 N N . TYR A 1 74 ? 0.283 9.448 -5.894 1.00 87.88 74 TYR A N 1
ATOM 602 C CA . TYR A 1 74 ? 0.843 9.598 -7.239 1.00 87.88 74 TYR A CA 1
ATOM 603 C C . TYR A 1 74 ? 0.368 8.451 -8.120 1.00 87.88 74 TYR A C 1
ATOM 605 O O . TYR A 1 74 ? 0.123 7.346 -7.637 1.00 87.88 74 TYR A O 1
ATOM 613 N N . ASN A 1 75 ? 0.180 8.708 -9.409 1.00 87.62 75 ASN A N 1
ATOM 614 C CA . ASN A 1 75 ? -0.065 7.645 -10.378 1.00 87.62 75 ASN A CA 1
ATOM 615 C C . ASN A 1 75 ? 1.282 7.204 -10.937 1.00 87.62 75 ASN A C 1
ATOM 617 O O . ASN A 1 75 ? 2.033 8.034 -11.443 1.00 87.62 75 ASN A O 1
ATOM 621 N N . TYR A 1 76 ? 1.599 5.913 -10.820 1.00 86.06 76 TYR A N 1
ATOM 622 C CA . TYR A 1 76 ? 2.854 5.381 -11.340 1.00 86.06 76 TYR A CA 1
ATOM 623 C C . TYR A 1 76 ? 2.844 5.427 -12.874 1.00 86.06 76 TYR A C 1
ATOM 625 O O . TYR A 1 76 ? 2.058 4.730 -13.521 1.00 86.06 76 TYR A O 1
ATOM 633 N N . ASN A 1 77 ? 3.723 6.242 -13.452 1.00 87.75 77 ASN A N 1
ATOM 634 C CA . ASN A 1 77 ? 3.926 6.333 -14.890 1.00 87.75 77 ASN A CA 1
ATOM 635 C C . ASN A 1 77 ? 4.906 5.245 -15.357 1.00 87.75 77 ASN A C 1
ATOM 637 O O . ASN A 1 77 ? 6.116 5.374 -15.184 1.00 87.75 77 ASN A O 1
ATOM 641 N N . TRP A 1 78 ? 4.373 4.194 -15.983 1.00 85.75 78 TRP A N 1
ATOM 642 C CA . TRP A 1 78 ? 5.153 3.070 -16.516 1.00 85.75 78 TRP A CA 1
ATOM 643 C C . TRP A 1 78 ? 5.982 3.418 -17.758 1.00 85.75 78 TRP A C 1
ATOM 645 O O . TRP A 1 78 ? 6.863 2.648 -18.130 1.00 85.75 78 TRP A O 1
ATOM 655 N N . GLN A 1 79 ? 5.702 4.548 -18.412 1.00 89.31 79 GLN A N 1
ATOM 656 C CA . GLN A 1 79 ? 6.465 5.040 -19.561 1.00 89.31 79 GLN A CA 1
ATOM 657 C C . GLN A 1 79 ? 7.657 5.916 -19.143 1.00 89.31 79 GLN A C 1
ATOM 659 O O . GLN A 1 79 ? 8.514 6.215 -19.972 1.00 89.31 79 GLN A O 1
ATOM 664 N N . ALA A 1 80 ? 7.721 6.339 -17.878 1.00 88.88 80 ALA A N 1
ATOM 665 C CA . ALA A 1 80 ? 8.809 7.151 -17.346 1.00 88.88 80 ALA A CA 1
ATOM 666 C C . ALA A 1 80 ? 9.875 6.282 -16.653 1.00 88.88 80 ALA A C 1
ATOM 668 O O . ALA A 1 80 ? 9.559 5.214 -16.120 1.00 88.88 80 ALA A O 1
ATOM 669 N N . PRO A 1 81 ? 11.142 6.735 -16.602 1.00 90.00 81 PRO A N 1
ATOM 670 C CA . PRO A 1 81 ? 12.155 6.069 -15.793 1.00 90.00 81 PRO A CA 1
ATOM 671 C C . PRO A 1 81 ? 11.771 6.101 -14.300 1.00 90.00 81 PRO A C 1
ATOM 673 O O . PRO A 1 81 ? 11.053 7.010 -13.873 1.00 90.00 81 PRO A O 1
ATOM 676 N N . PRO A 1 82 ? 12.296 5.178 -13.468 1.00 84.94 82 PRO A N 1
ATOM 677 C CA . PRO A 1 82 ? 11.955 5.105 -12.043 1.00 84.94 82 PRO A CA 1
ATOM 678 C C . PRO A 1 82 ? 12.178 6.405 -11.258 1.00 84.94 82 PRO A C 1
ATOM 680 O O . PRO A 1 82 ? 11.477 6.663 -10.287 1.00 84.94 82 PRO A O 1
ATOM 683 N N . SER A 1 83 ? 13.119 7.253 -11.680 1.00 86.75 83 SER A N 1
ATOM 684 C CA . SER A 1 83 ? 13.361 8.567 -11.070 1.00 86.75 83 SER A CA 1
ATOM 685 C C . SER A 1 83 ? 12.252 9.596 -11.333 1.00 86.75 83 SER A C 1
ATOM 687 O O . SER A 1 83 ? 12.161 10.577 -10.603 1.00 86.75 83 SER A O 1
ATOM 689 N N . LEU A 1 84 ? 11.409 9.385 -12.350 1.00 88.00 84 LEU A N 1
ATOM 690 C CA . LEU A 1 84 ? 10.359 10.310 -12.804 1.00 88.00 84 LEU A CA 1
ATOM 691 C C . LEU A 1 84 ? 8.956 9.673 -12.817 1.00 88.00 84 LEU A C 1
ATOM 693 O O . LEU A 1 84 ? 7.991 10.308 -13.238 1.00 88.00 84 LEU A O 1
ATOM 697 N N . CYS A 1 85 ? 8.821 8.427 -12.351 1.00 85.75 85 CYS A N 1
ATOM 698 C CA . CYS A 1 85 ? 7.567 7.665 -12.379 1.00 85.75 85 CYS A CA 1
ATOM 699 C C . CYS A 1 85 ? 6.426 8.297 -11.578 1.00 85.75 85 CYS A C 1
ATOM 701 O O . CYS A 1 85 ? 5.262 7.986 -11.809 1.00 85.75 85 CYS A O 1
ATOM 703 N N . CYS A 1 86 ? 6.763 9.101 -10.572 1.00 86.94 86 CYS A N 1
ATOM 704 C CA . CYS A 1 86 ? 5.961 9.193 -9.362 1.00 86.94 86 CYS A CA 1
ATOM 705 C C . CYS A 1 86 ? 5.699 10.649 -8.943 1.00 86.94 86 CYS A C 1
ATOM 707 O O . CYS A 1 86 ? 5.831 11.012 -7.771 1.00 86.94 86 CYS A O 1
ATOM 709 N N . ASN A 1 87 ? 5.326 11.484 -9.918 1.00 85.12 87 ASN A N 1
ATOM 710 C CA . ASN A 1 87 ? 4.981 12.890 -9.703 1.00 85.12 87 ASN A CA 1
ATOM 711 C C . ASN A 1 87 ? 3.658 13.034 -8.935 1.00 85.12 87 ASN A C 1
ATOM 713 O O . ASN A 1 87 ? 2.625 12.483 -9.320 1.00 85.12 87 ASN A O 1
ATOM 717 N N . ARG A 1 88 ? 3.693 13.810 -7.850 1.00 82.38 88 ARG A N 1
ATOM 718 C CA . ARG A 1 88 ? 2.541 14.112 -6.988 1.00 82.38 88 ARG A CA 1
ATOM 719 C C . ARG A 1 88 ? 1.954 15.459 -7.383 1.00 82.38 88 ARG A C 1
ATOM 721 O O . ARG A 1 88 ? 2.132 16.444 -6.67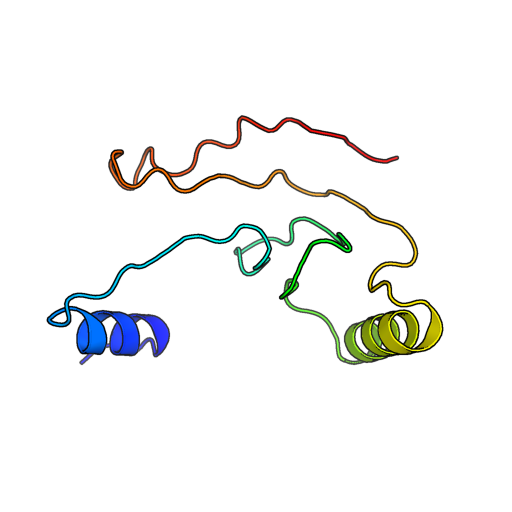9 1.00 82.38 88 ARG A O 1
ATOM 728 N N . ASN A 1 89 ? 1.300 15.497 -8.537 1.00 68.75 89 ASN A N 1
ATOM 729 C CA . ASN A 1 89 ? 0.674 16.725 -9.036 1.00 68.75 89 ASN A CA 1
ATOM 730 C C . ASN A 1 89 ? -0.746 16.930 -8.475 1.00 68.75 89 ASN A C 1
ATOM 732 O O . ASN A 1 89 ? -1.316 18.002 -8.635 1.00 68.75 89 ASN A O 1
ATOM 736 N N . GLU A 1 90 ? -1.313 15.921 -7.809 1.00 58.09 90 GLU A N 1
ATOM 737 C CA . GLU A 1 90 ? -2.628 15.983 -7.164 1.00 58.09 90 GLU A CA 1
ATOM 738 C C . GLU A 1 90 ? -2.525 16.736 -5.829 1.00 58.09 90 GLU A C 1
ATOM 740 O O . GLU A 1 90 ? -2.477 16.139 -4.754 1.00 58.09 90 GLU A O 1
ATOM 745 N N . SER A 1 91 ? -2.482 18.065 -5.880 1.00 49.38 91 SER A N 1
ATOM 746 C CA . SER A 1 91 ? -2.781 18.929 -4.734 1.00 49.38 91 SER A CA 1
ATOM 747 C C . SER A 1 91 ? -4.295 18.961 -4.489 1.00 49.38 91 SER A C 1
ATOM 749 O O . SER A 1 91 ? -4.927 20.009 -4.605 1.00 49.38 91 SER A O 1
ATOM 751 N N . THR A 1 92 ? -4.904 17.807 -4.209 1.00 44.72 92 THR A N 1
ATOM 752 C CA . THR A 1 92 ? -6.366 17.683 -4.136 1.00 44.72 92 THR A CA 1
ATOM 753 C C . THR A 1 92 ? -6.805 17.442 -2.692 1.00 44.72 92 THR A C 1
ATOM 755 O O . THR A 1 92 ? -6.801 16.319 -2.201 1.00 44.72 92 THR A O 1
ATOM 758 N N . ILE A 1 93 ? -7.199 18.559 -2.065 1.00 45.25 93 ILE A N 1
ATOM 759 C CA . ILE A 1 93 ? -7.986 18.739 -0.833 1.00 45.25 93 ILE A CA 1
ATOM 760 C C . ILE A 1 93 ? -7.260 18.393 0.483 1.00 45.25 93 ILE A C 1
ATOM 762 O O . ILE A 1 93 ? -7.301 17.275 0.988 1.00 45.25 93 ILE A O 1
ATOM 766 N N . LEU A 1 94 ? -6.686 19.430 1.106 1.00 42.44 94 LEU A N 1
ATOM 767 C CA . LEU A 1 94 ? -6.577 19.505 2.564 1.00 42.44 94 LEU A CA 1
ATOM 768 C C . LEU A 1 94 ? -8.009 19.568 3.119 1.00 42.44 94 LEU A C 1
ATOM 770 O O . LEU A 1 94 ? -8.620 20.635 3.115 1.00 42.44 94 LEU A O 1
ATOM 774 N N . VAL A 1 95 ? -8.576 18.436 3.536 1.00 47.59 95 VAL A N 1
ATOM 775 C CA . VAL A 1 95 ? -9.782 18.465 4.374 1.00 47.59 95 VAL A CA 1
ATOM 776 C C . VAL A 1 95 ? -9.308 18.878 5.769 1.00 47.59 95 VAL A C 1
ATOM 778 O O . VAL A 1 95 ? -8.499 18.166 6.364 1.00 47.59 95 VAL A O 1
ATOM 781 N N . HIS A 1 96 ? -9.719 20.075 6.203 1.00 40.81 96 HIS A N 1
ATOM 782 C CA . HIS A 1 96 ? -9.522 20.598 7.561 1.00 40.81 96 HIS A CA 1
ATOM 783 C C . HIS A 1 96 ? -10.179 19.697 8.613 1.00 40.81 96 HIS A C 1
ATOM 785 O O . HIS A 1 96 ? -11.292 19.184 8.347 1.00 40.81 96 HIS A O 1
#

pLDDT: mean 88.82, std 12.72, range [40.81, 98.06]

Secondary structure (DSSP, 8-state):
--S-HHHHHHHHTTTS-------TTB--SSS--EE-TT-SBPSP--HHHHHHHHHHHHHHS-S-SS-EESS------TTS-TTTS-----------

Radius of gyration: 16.39 Å; chains: 1; bounding box: 41×36×38 Å

Foldseek 3Di:
DDPDPVVVVCVVCVVPPDDDADDQLAQDPPDWQWDDQSHPHGYDDDPVLVVQQVVCCVPPVGRDPDTAGPDAFFGQQPVDDPVPRGDRPCP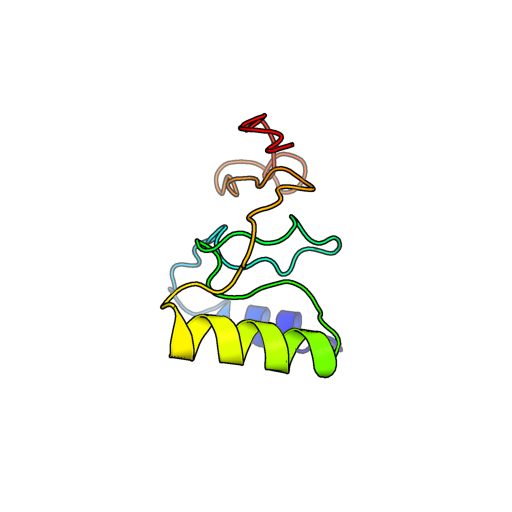DDGPD

Organism: Laodelphax striatellus (NCBI:txid195883)

Sequence (96 aa):
MYKSEDVSVGVWLAPLNIKRLHDQRFDTEFLSRGCLNKHLVTHKHSNRVLRHLYSETVTHGRMCTQEVLSRPSYNYNWQAPPSLCCNRNESTILVH